Protein AF-A0A7C0YNX0-F1 (afdb_monomer_lite)

Structure (mmCIF, N/CA/C/O backbone):
data_AF-A0A7C0YNX0-F1
#
_entry.id   AF-A0A7C0YNX0-F1
#
loop_
_atom_site.group_PDB
_atom_site.id
_atom_site.type_symbol
_atom_site.label_atom_id
_atom_site.label_alt_id
_atom_site.label_comp_id
_atom_site.label_asym_id
_atom_site.label_entity_id
_atom_site.label_seq_id
_atom_site.pdbx_PDB_ins_code
_atom_site.Cartn_x
_atom_site.Cartn_y
_atom_site.Cartn_z
_atom_site.occupancy
_atom_site.B_iso_or_equiv
_atom_site.auth_seq_id
_atom_site.auth_comp_id
_atom_site.auth_asym_id
_atom_site.auth_atom_id
_atom_site.pdbx_PDB_model_num
ATOM 1 N N . ARG A 1 1 ? 10.887 -13.345 -23.754 1.00 61.03 1 ARG A N 1
ATOM 2 C CA . ARG A 1 1 ? 11.029 -11.908 -23.392 1.00 61.03 1 ARG A CA 1
ATOM 3 C C . ARG A 1 1 ? 9.642 -11.305 -23.162 1.00 61.03 1 ARG A C 1
ATOM 5 O O . ARG A 1 1 ? 8.763 -11.579 -23.974 1.00 61.03 1 ARG A O 1
ATOM 12 N N . PRO A 1 2 ? 9.409 -10.548 -22.075 1.00 70.81 2 PRO A N 1
ATOM 13 C CA . PRO A 1 2 ? 8.111 -9.921 -21.815 1.00 70.81 2 PRO A CA 1
ATOM 14 C C . PRO A 1 2 ? 7.777 -8.890 -22.906 1.00 70.81 2 PRO A C 1
ATOM 16 O O . PRO A 1 2 ? 8.510 -7.922 -23.085 1.00 70.81 2 PRO A O 1
ATOM 19 N N . LYS A 1 3 ? 6.680 -9.110 -23.645 1.00 74.81 3 LYS A N 1
ATOM 20 C CA . LYS A 1 3 ? 6.268 -8.253 -24.778 1.00 74.81 3 LYS A CA 1
ATOM 21 C C . LYS A 1 3 ? 5.467 -7.015 -24.353 1.00 74.81 3 LYS A C 1
ATOM 23 O O . LYS A 1 3 ? 5.448 -6.018 -25.064 1.00 74.81 3 LYS A O 1
ATOM 28 N N . THR A 1 4 ? 4.793 -7.070 -23.205 1.00 84.69 4 THR A N 1
ATOM 29 C CA . THR A 1 4 ? 3.895 -6.009 -22.722 1.00 84.69 4 THR A CA 1
ATOM 30 C C . THR A 1 4 ? 4.480 -5.288 -21.510 1.00 84.69 4 THR A C 1
ATOM 32 O O . THR A 1 4 ? 5.237 -5.875 -20.733 1.00 84.69 4 THR A O 1
ATOM 35 N N . MET A 1 5 ? 4.106 -4.019 -21.314 1.00 85.69 5 MET A N 1
ATOM 36 C CA . MET A 1 5 ? 4.578 -3.217 -20.178 1.00 85.69 5 MET A CA 1
ATOM 37 C C . MET A 1 5 ? 4.207 -3.847 -18.827 1.00 85.69 5 MET A C 1
ATOM 39 O O . MET A 1 5 ? 5.054 -3.931 -17.941 1.00 85.69 5 MET A O 1
ATOM 43 N N . ARG A 1 6 ? 2.998 -4.412 -18.710 1.00 88.25 6 ARG A N 1
ATOM 44 C CA . ARG A 1 6 ? 2.565 -5.215 -17.552 1.00 88.25 6 ARG A CA 1
ATOM 45 C C . ARG A 1 6 ? 3.466 -6.421 -17.269 1.00 88.25 6 ARG A C 1
ATOM 47 O O . ARG A 1 6 ? 3.831 -6.653 -16.123 1.00 88.25 6 ARG A O 1
ATOM 54 N N . ALA A 1 7 ? 3.896 -7.164 -18.290 1.00 88.88 7 ALA A N 1
ATOM 55 C CA . ALA A 1 7 ? 4.787 -8.309 -18.089 1.00 88.88 7 ALA A CA 1
ATOM 56 C C . ALA A 1 7 ? 6.192 -7.878 -17.634 1.00 88.88 7 ALA A C 1
ATOM 58 O O . ALA A 1 7 ? 6.792 -8.537 -16.785 1.00 88.88 7 ALA A O 1
ATOM 59 N N . LYS A 1 8 ? 6.702 -6.751 -18.153 1.00 89.81 8 LYS A N 1
ATOM 60 C CA . LYS A 1 8 ? 7.971 -6.161 -17.694 1.00 89.81 8 LYS A CA 1
ATOM 61 C C . LYS A 1 8 ? 7.869 -5.698 -16.240 1.00 89.81 8 LYS A C 1
ATOM 63 O O . LYS A 1 8 ? 8.731 -6.034 -15.434 1.00 89.81 8 LYS A O 1
ATOM 68 N N . ALA A 1 9 ? 6.793 -4.990 -15.896 1.00 91.00 9 ALA A N 1
ATOM 69 C CA . ALA A 1 9 ? 6.533 -4.535 -14.534 1.00 91.00 9 ALA A CA 1
ATOM 70 C C . ALA A 1 9 ? 6.425 -5.707 -13.549 1.00 91.00 9 ALA A C 1
ATOM 72 O O . ALA A 1 9 ? 7.035 -5.665 -12.483 1.00 91.00 9 ALA A O 1
ATOM 73 N N . TYR A 1 10 ? 5.726 -6.781 -13.930 1.00 91.62 10 TYR A N 1
ATOM 74 C CA . TYR A 1 10 ? 5.623 -8.000 -13.127 1.00 91.62 10 TYR A CA 1
ATOM 75 C C . TYR A 1 10 ? 7.005 -8.579 -12.806 1.00 91.62 10 TYR A C 1
ATOM 77 O O . TYR A 1 10 ? 7.314 -8.842 -11.648 1.00 91.62 10 TYR A O 1
ATOM 85 N N . LEU A 1 11 ? 7.870 -8.706 -13.815 1.00 90.06 11 LEU A N 1
ATOM 86 C CA . LEU A 1 11 ? 9.206 -9.280 -13.651 1.00 90.06 11 LEU A CA 1
ATOM 87 C C . LEU A 1 11 ? 10.110 -8.406 -12.765 1.00 90.06 11 LEU A C 1
ATOM 89 O O . LEU A 1 11 ? 10.840 -8.933 -11.927 1.00 90.06 11 LEU A O 1
ATOM 93 N N . VAL A 1 12 ? 10.016 -7.079 -12.898 1.00 91.75 12 VAL A N 1
ATOM 94 C CA . VAL A 1 12 ? 10.740 -6.119 -12.047 1.00 91.75 12 VAL A CA 1
ATOM 95 C C . VAL A 1 12 ? 10.305 -6.232 -10.586 1.00 91.75 12 VAL A C 1
ATOM 97 O O . VAL A 1 12 ? 11.155 -6.395 -9.712 1.00 91.75 12 VAL A O 1
ATOM 100 N N . ILE A 1 13 ? 8.999 -6.182 -10.307 1.00 89.94 13 ILE A N 1
ATOM 101 C CA . ILE A 1 13 ? 8.496 -6.247 -8.926 1.00 89.94 13 ILE A CA 1
ATOM 102 C C . ILE A 1 13 ? 8.796 -7.619 -8.314 1.00 89.94 13 ILE A C 1
ATOM 104 O O . ILE A 1 13 ? 9.241 -7.692 -7.169 1.00 89.94 13 ILE A O 1
ATOM 108 N N . ARG A 1 14 ? 8.636 -8.702 -9.086 1.00 88.56 14 ARG A N 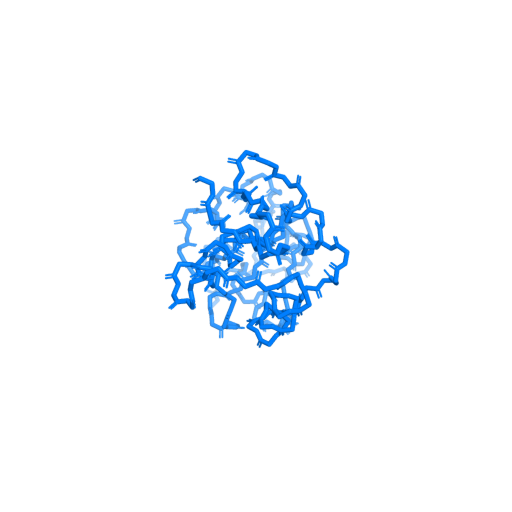1
ATOM 109 C CA . ARG A 1 14 ? 8.954 -10.066 -8.644 1.00 88.56 14 ARG A CA 1
ATOM 110 C C . ARG A 1 14 ? 10.430 -10.217 -8.281 1.00 88.56 14 ARG A C 1
ATOM 112 O O . ARG A 1 14 ? 10.735 -10.783 -7.238 1.00 88.56 14 ARG A O 1
ATOM 119 N N . LYS A 1 15 ? 11.342 -9.658 -9.086 1.00 87.81 15 LYS A N 1
ATOM 120 C CA . LYS A 1 15 ? 12.788 -9.665 -8.797 1.00 87.81 15 LYS A CA 1
ATOM 121 C C . LYS A 1 15 ? 13.129 -8.901 -7.512 1.00 87.81 15 LYS A C 1
ATOM 123 O O . LYS A 1 15 ? 14.027 -9.310 -6.789 1.00 87.81 15 LYS A O 1
ATOM 128 N N . HIS A 1 16 ? 12.413 -7.816 -7.218 1.00 85.56 16 HIS A N 1
ATOM 129 C CA . HIS A 1 16 ? 12.598 -7.045 -5.986 1.00 85.56 16 HIS A CA 1
ATOM 130 C C . HIS A 1 16 ? 11.941 -7.671 -4.745 1.00 85.56 16 HIS A C 1
ATOM 132 O O . HIS A 1 16 ? 12.278 -7.266 -3.633 1.00 85.56 16 HIS A O 1
ATOM 138 N N . GLN A 1 17 ? 11.007 -8.618 -4.917 1.00 82.31 17 GLN A N 1
ATOM 139 C CA . GLN A 1 17 ? 10.272 -9.321 -3.850 1.00 82.31 17 GLN A CA 1
ATOM 140 C C . GLN A 1 17 ? 9.544 -8.405 -2.842 1.00 82.31 17 GLN A C 1
ATOM 142 O O . GLN A 1 17 ? 9.151 -8.834 -1.759 1.00 82.31 17 GLN A O 1
ATOM 147 N N . LYS A 1 18 ? 9.374 -7.117 -3.165 1.00 83.69 18 LYS A N 1
ATOM 148 C CA . LYS A 1 18 ? 8.775 -6.100 -2.290 1.00 83.69 18 LYS A CA 1
ATOM 149 C C . LYS A 1 18 ? 7.973 -5.094 -3.118 1.00 83.69 18 LYS A C 1
ATOM 151 O O . LYS A 1 18 ? 8.297 -4.883 -4.288 1.00 83.69 18 LYS A O 1
ATOM 156 N N . PRO A 1 19 ? 6.947 -4.440 -2.541 1.00 86.81 19 PRO A N 1
ATOM 157 C CA . PRO A 1 19 ? 6.220 -3.386 -3.236 1.00 86.81 19 PRO A CA 1
ATOM 158 C C . PRO A 1 19 ? 7.110 -2.208 -3.625 1.00 86.81 19 PRO A C 1
ATOM 160 O O . PRO A 1 19 ? 7.973 -1.785 -2.854 1.00 86.81 19 PRO A O 1
ATOM 163 N N . MET A 1 20 ? 6.851 -1.626 -4.793 1.00 90.56 20 MET A N 1
ATOM 164 C CA . MET A 1 20 ? 7.628 -0.522 -5.350 1.00 90.56 20 MET A CA 1
ATOM 165 C C . MET A 1 20 ? 6.733 0.593 -5.875 1.00 90.56 20 MET A C 1
ATOM 167 O O . MET A 1 20 ? 5.610 0.367 -6.319 1.00 90.56 20 MET A O 1
ATOM 171 N N . HIS A 1 21 ? 7.255 1.817 -5.864 1.00 93.44 21 HIS A N 1
ATOM 172 C CA . HIS A 1 21 ? 6.556 2.954 -6.448 1.00 93.44 21 HIS A CA 1
ATOM 173 C C . HIS A 1 21 ? 6.538 2.839 -7.978 1.00 93.44 21 HIS A C 1
ATOM 175 O O . HIS A 1 21 ? 7.568 2.520 -8.572 1.00 93.44 21 HIS A O 1
ATOM 181 N N . PHE A 1 22 ? 5.419 3.165 -8.632 1.00 93.38 22 PHE A N 1
ATOM 182 C CA . PHE A 1 22 ? 5.278 3.044 -10.094 1.00 93.38 22 PHE A CA 1
ATOM 183 C C . PHE A 1 22 ? 6.365 3.801 -10.878 1.00 93.38 22 PHE A C 1
ATOM 185 O O . PHE A 1 22 ? 6.847 3.304 -11.894 1.00 93.38 22 PHE A O 1
ATOM 192 N N . LYS A 1 23 ? 6.821 4.962 -10.379 1.00 94.06 23 LYS A N 1
ATOM 193 C CA . LYS A 1 23 ? 7.965 5.694 -10.964 1.00 94.06 23 LYS A CA 1
ATOM 194 C C . LYS A 1 23 ? 9.253 4.864 -10.937 1.00 94.06 23 LYS A C 1
ATOM 196 O O . LYS A 1 23 ? 9.876 4.689 -11.976 1.00 94.06 23 LYS A O 1
ATOM 201 N N . LYS A 1 24 ? 9.587 4.257 -9.791 1.00 93.38 24 LYS A N 1
ATOM 202 C CA . LYS A 1 24 ? 10.757 3.372 -9.671 1.00 93.38 24 LYS A CA 1
ATOM 203 C C . LYS A 1 24 ? 10.618 2.115 -10.525 1.00 93.38 24 LYS A C 1
ATOM 205 O O . LYS A 1 24 ? 11.594 1.671 -11.109 1.00 93.38 24 LYS A O 1
ATOM 210 N N . ILE A 1 25 ? 9.410 1.557 -10.634 1.00 92.56 25 ILE A N 1
ATOM 211 C CA . ILE A 1 25 ? 9.140 0.430 -11.540 1.00 92.56 25 ILE A CA 1
ATOM 212 C C . ILE A 1 25 ? 9.438 0.844 -12.984 1.00 92.56 25 ILE A C 1
ATOM 214 O O . ILE A 1 25 ? 10.115 0.116 -13.700 1.00 92.56 25 ILE A O 1
ATOM 218 N N . THR A 1 26 ? 8.990 2.032 -13.390 1.00 93.00 26 THR A N 1
ATOM 219 C CA . THR A 1 26 ? 9.233 2.585 -14.730 1.00 93.00 26 THR A CA 1
ATOM 220 C C . THR A 1 26 ? 10.726 2.768 -15.000 1.00 93.00 26 THR A C 1
ATOM 222 O O . THR A 1 26 ? 11.225 2.305 -16.023 1.00 93.00 26 THR A O 1
ATOM 225 N N . GLU A 1 27 ? 11.459 3.371 -14.061 1.00 93.00 27 GLU A N 1
ATOM 226 C CA . GLU A 1 27 ? 12.917 3.519 -14.145 1.00 93.00 27 GLU A CA 1
ATOM 227 C C . GLU A 1 27 ? 13.620 2.163 -14.259 1.00 93.00 27 GLU A C 1
ATOM 229 O O . GLU A 1 27 ? 14.489 1.994 -15.109 1.00 93.00 27 GLU A O 1
ATOM 234 N N . SER A 1 28 ? 13.228 1.175 -13.450 1.00 91.38 28 SER A N 1
ATOM 235 C CA . SER A 1 28 ? 13.795 -0.175 -13.507 1.00 91.38 28 SER A CA 1
ATOM 236 C C . SER A 1 28 ? 13.478 -0.893 -14.823 1.00 91.38 28 SER A C 1
ATOM 238 O O . SER A 1 28 ? 14.331 -1.619 -15.328 1.00 91.38 28 SER A O 1
ATOM 240 N N . ILE A 1 29 ? 12.292 -0.686 -15.407 1.00 89.69 29 ILE A N 1
ATOM 241 C CA . ILE A 1 29 ? 11.946 -1.223 -16.734 1.00 89.69 29 ILE A CA 1
ATOM 242 C C . ILE A 1 29 ? 12.853 -0.617 -17.808 1.00 89.69 29 ILE A C 1
ATOM 244 O O . ILE A 1 29 ? 13.392 -1.363 -18.625 1.00 89.69 29 ILE A O 1
ATOM 248 N N . ASN A 1 30 ? 13.039 0.706 -17.783 1.00 89.81 30 ASN A N 1
ATOM 249 C CA . ASN A 1 30 ? 13.889 1.411 -18.743 1.00 89.81 30 ASN A CA 1
ATOM 250 C C . ASN A 1 30 ? 15.362 1.006 -18.585 1.00 89.81 30 ASN A C 1
ATOM 252 O O . ASN A 1 30 ? 16.024 0.730 -19.575 1.00 89.81 30 ASN A O 1
ATOM 256 N N . LYS A 1 31 ? 15.859 0.864 -17.349 1.00 89.12 31 LYS A N 1
ATOM 257 C CA . LYS A 1 31 ? 17.228 0.389 -17.072 1.00 89.12 31 LYS A CA 1
ATOM 258 C C . LYS A 1 31 ? 17.468 -1.055 -17.504 1.00 89.12 31 LYS A C 1
ATOM 260 O O . LYS A 1 31 ? 18.578 -1.404 -17.884 1.00 89.12 31 LYS A O 1
ATOM 265 N N . ALA A 1 32 ? 16.446 -1.904 -17.436 1.00 84.44 32 ALA A N 1
ATOM 266 C CA . ALA A 1 32 ? 16.561 -3.304 -17.824 1.00 84.44 32 ALA A CA 1
ATOM 267 C C . ALA A 1 32 ? 16.642 -3.517 -19.349 1.00 84.44 32 ALA A C 1
ATOM 269 O O . ALA A 1 32 ? 16.884 -4.647 -19.765 1.00 84.44 32 ALA A O 1
ATOM 270 N N . ASN A 1 33 ? 16.437 -2.470 -20.168 1.00 79.44 33 ASN A N 1
ATOM 271 C CA . ASN A 1 33 ? 16.586 -2.495 -21.631 1.00 79.44 33 ASN A CA 1
ATOM 272 C C . ASN A 1 33 ? 15.939 -3.724 -22.298 1.00 79.44 33 ASN A C 1
ATOM 274 O O . ASN A 1 33 ? 16.516 -4.375 -23.168 1.00 79.44 33 ASN A O 1
ATOM 278 N N . PHE A 1 34 ? 14.714 -4.062 -21.879 1.00 77.62 34 PHE A N 1
ATOM 279 C CA . PHE A 1 34 ? 13.984 -5.217 -22.416 1.00 77.62 34 PHE A CA 1
ATOM 280 C C . PHE A 1 34 ? 13.720 -5.110 -23.928 1.00 77.62 34 PHE A C 1
ATOM 282 O O . PHE A 1 34 ? 13.634 -6.132 -24.611 1.00 77.62 34 PHE A O 1
ATOM 289 N N . ASP A 1 35 ? 13.539 -3.885 -24.426 1.00 77.12 35 ASP A N 1
ATOM 290 C CA . ASP A 1 35 ? 13.379 -3.518 -25.833 1.00 77.12 35 ASP A CA 1
ATOM 291 C C . ASP A 1 35 ? 13.689 -2.017 -26.025 1.00 77.12 35 ASP A C 1
ATOM 293 O O . ASP A 1 35 ? 14.073 -1.328 -25.083 1.00 77.12 35 ASP A O 1
ATOM 297 N N . LYS A 1 36 ? 13.497 -1.502 -27.248 1.00 79.06 36 LYS A N 1
ATOM 298 C CA . LYS A 1 36 ? 13.675 -0.079 -27.589 1.00 79.06 36 LYS A CA 1
ATOM 299 C C . LYS A 1 36 ? 12.536 0.832 -27.087 1.00 79.06 36 LYS A C 1
ATOM 301 O O . LYS A 1 36 ? 12.558 2.027 -27.365 1.00 79.06 36 LYS A O 1
ATOM 306 N N . ARG A 1 37 ? 11.496 0.298 -26.426 1.00 79.81 37 ARG A N 1
ATOM 307 C CA . ARG A 1 37 ? 10.317 1.085 -26.028 1.00 79.81 37 ARG A CA 1
ATOM 308 C C . ARG A 1 37 ? 10.535 1.703 -24.654 1.00 79.81 37 ARG A C 1
ATOM 310 O O . ARG A 1 37 ? 10.633 0.990 -23.657 1.00 79.81 37 ARG A O 1
ATOM 317 N N . VAL A 1 38 ? 10.499 3.030 -24.602 1.00 84.81 38 VAL A N 1
ATOM 318 C CA . VAL A 1 38 ? 10.568 3.787 -23.350 1.00 84.81 38 VAL A CA 1
ATOM 319 C C . VAL A 1 38 ? 9.254 3.638 -22.585 1.00 84.81 38 VAL A C 1
ATOM 321 O O . VAL A 1 38 ? 8.171 3.918 -23.100 1.00 84.81 38 VAL A O 1
ATOM 324 N N . ALA A 1 39 ? 9.339 3.177 -21.342 1.00 87.75 39 ALA A N 1
ATOM 325 C CA . ALA A 1 39 ? 8.218 3.151 -20.421 1.00 87.75 39 ALA A CA 1
ATOM 326 C C . ALA A 1 39 ? 7.990 4.549 -19.831 1.00 87.75 39 ALA A C 1
ATOM 328 O O . ALA A 1 39 ? 8.922 5.183 -19.330 1.00 87.75 39 ALA A O 1
ATOM 329 N N . LEU A 1 40 ? 6.733 5.001 -19.856 1.00 90.94 40 LEU A N 1
ATOM 330 C CA . LEU A 1 40 ? 6.296 6.254 -19.244 1.00 90.94 40 LEU A CA 1
ATOM 331 C C . LEU A 1 40 ? 5.608 5.983 -17.898 1.00 90.94 40 LEU A C 1
ATOM 333 O O . LEU A 1 40 ? 4.794 5.057 -17.817 1.00 90.94 40 LEU A O 1
ATOM 337 N N . PRO A 1 41 ? 5.847 6.800 -16.851 1.00 91.69 41 PRO A N 1
ATOM 338 C CA . PRO A 1 41 ? 5.292 6.544 -15.523 1.00 91.69 41 PRO A CA 1
ATOM 339 C C . PRO A 1 41 ? 3.764 6.471 -15.489 1.00 91.69 41 PRO A C 1
ATOM 341 O O . PRO A 1 41 ? 3.209 5.601 -14.823 1.00 91.69 41 PRO A O 1
ATOM 344 N N . GLN A 1 42 ? 3.079 7.352 -16.222 1.00 92.06 42 GLN A N 1
ATOM 345 C CA . GLN A 1 42 ? 1.614 7.366 -16.292 1.00 92.06 42 GLN A CA 1
ATOM 346 C C . GLN A 1 42 ? 1.065 6.117 -16.992 1.00 92.06 42 GLN A C 1
ATOM 348 O O . GLN A 1 42 ? 0.124 5.497 -16.501 1.00 92.06 42 GLN A O 1
ATOM 353 N N . THR A 1 43 ? 1.688 5.694 -18.096 1.00 91.06 43 THR A N 1
ATOM 354 C CA . THR A 1 43 ? 1.310 4.462 -18.800 1.00 91.06 43 THR A CA 1
ATOM 355 C C . THR A 1 43 ? 1.484 3.248 -17.898 1.00 91.06 43 THR A C 1
ATOM 357 O O . THR A 1 43 ? 0.567 2.444 -17.783 1.00 91.06 43 THR A O 1
ATOM 360 N N . ILE A 1 44 ? 2.621 3.140 -17.202 1.00 92.12 44 ILE A N 1
ATOM 361 C CA . ILE A 1 44 ? 2.853 2.057 -16.241 1.00 92.12 44 ILE A CA 1
ATOM 362 C C . ILE A 1 44 ? 1.814 2.096 -15.120 1.00 92.12 44 ILE A C 1
ATOM 364 O O . ILE A 1 44 ? 1.252 1.059 -14.799 1.00 92.12 44 ILE A O 1
ATOM 368 N N . HIS A 1 45 ? 1.503 3.266 -14.562 1.00 90.00 45 HIS A N 1
ATOM 369 C CA . HIS A 1 45 ? 0.474 3.393 -13.530 1.00 90.00 45 HIS A CA 1
ATOM 370 C C . HIS A 1 45 ? -0.883 2.841 -13.993 1.00 90.00 45 HIS A C 1
ATOM 372 O O . HIS A 1 45 ? -1.466 2.000 -13.311 1.00 90.00 45 HIS A O 1
ATOM 378 N N . ASN A 1 46 ? -1.337 3.235 -15.185 1.00 92.06 46 ASN A N 1
ATOM 379 C CA . ASN A 1 46 ? -2.605 2.770 -15.749 1.00 92.06 46 ASN A CA 1
ATOM 380 C C . ASN A 1 46 ? -2.592 1.264 -16.046 1.00 92.06 46 ASN A C 1
ATOM 382 O O . ASN A 1 46 ? -3.566 0.571 -15.762 1.00 92.06 46 ASN A O 1
ATOM 386 N N . GLU A 1 47 ? -1.487 0.741 -16.579 1.00 92.06 47 GLU A N 1
ATOM 387 C CA . GLU A 1 47 ? -1.325 -0.694 -16.841 1.00 92.06 47 GLU A CA 1
ATOM 388 C C . GLU A 1 47 ? -1.322 -1.522 -15.5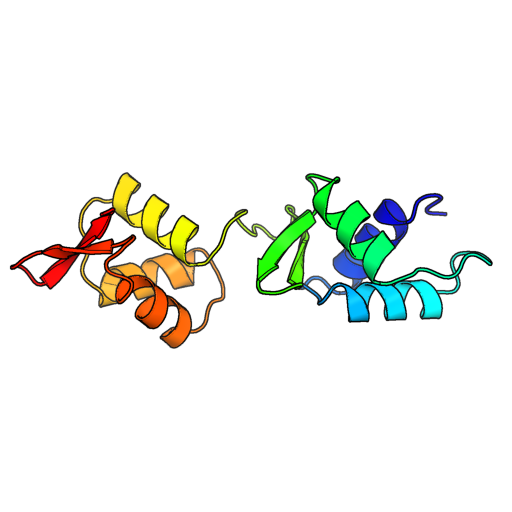47 1.00 92.06 47 GLU A C 1
ATOM 390 O O . GLU A 1 47 ? -1.891 -2.611 -15.518 1.00 92.06 47 GLU A O 1
ATOM 395 N N . LEU A 1 48 ? -0.728 -1.003 -14.467 1.00 91.06 48 LEU A N 1
ATOM 396 C CA . LEU A 1 48 ? -0.735 -1.650 -13.154 1.00 91.06 48 LEU A CA 1
ATOM 397 C C . LEU A 1 48 ? -2.136 -1.666 -12.527 1.00 91.06 48 LEU A C 1
ATOM 399 O O . LEU A 1 48 ? -2.479 -2.631 -11.858 1.00 91.06 48 LEU A O 1
ATOM 403 N N . ILE A 1 49 ? -2.948 -0.623 -12.738 1.00 88.12 49 ILE A N 1
ATOM 404 C CA . ILE A 1 49 ? -4.341 -0.577 -12.251 1.00 88.12 49 ILE A CA 1
ATOM 405 C C . ILE A 1 49 ? -5.219 -1.589 -12.992 1.00 88.12 49 ILE A C 1
ATOM 407 O O . ILE A 1 49 ? -6.077 -2.222 -12.382 1.00 88.12 49 ILE A O 1
ATOM 411 N N . LYS A 1 50 ? -5.014 -1.743 -14.304 1.00 88.62 50 LYS A N 1
ATOM 412 C CA . LYS A 1 50 ? -5.826 -2.625 -15.158 1.00 88.62 50 LYS A CA 1
ATOM 413 C C . LYS A 1 50 ? -5.567 -4.115 -14.936 1.00 88.62 50 LYS A C 1
ATOM 415 O O . LYS A 1 50 ? -6.367 -4.935 -15.377 1.00 88.62 50 LYS A O 1
ATOM 420 N N . ASP A 1 51 ? -4.449 -4.484 -14.317 1.00 89.25 51 ASP A N 1
ATOM 421 C CA . ASP A 1 51 ? -4.033 -5.877 -14.185 1.00 89.25 51 ASP A CA 1
ATOM 422 C C . ASP A 1 51 ? -4.195 -6.373 -12.732 1.00 89.25 51 ASP A C 1
ATOM 424 O O . ASP A 1 51 ? -3.505 -5.892 -11.830 1.00 89.25 51 ASP A O 1
ATOM 428 N N . PRO A 1 52 ? -5.069 -7.371 -12.484 1.00 85.62 52 PRO A N 1
ATOM 429 C CA . PRO A 1 52 ? -5.440 -7.812 -11.137 1.00 85.62 52 PRO A CA 1
ATOM 430 C C . PRO A 1 52 ? -4.313 -8.531 -10.382 1.00 85.62 52 PRO A C 1
ATOM 432 O O . PRO A 1 52 ? -4.469 -8.875 -9.207 1.00 85.62 52 PRO A O 1
ATOM 435 N N . ARG A 1 53 ? -3.181 -8.807 -11.040 1.00 87.56 53 ARG A N 1
ATOM 436 C CA . ARG A 1 53 ? -1.991 -9.371 -10.390 1.00 87.56 53 ARG A CA 1
ATOM 437 C C . ARG A 1 53 ? -1.254 -8.334 -9.552 1.00 87.56 53 ARG A C 1
ATOM 439 O O . ARG A 1 53 ? -0.515 -8.720 -8.644 1.00 87.56 53 ARG A O 1
ATOM 446 N N . PHE A 1 54 ? -1.440 -7.049 -9.847 1.00 89.31 54 PHE A N 1
ATOM 447 C CA . PHE A 1 54 ? -0.857 -5.964 -9.076 1.00 89.31 54 PHE A CA 1
ATOM 448 C C . PHE A 1 54 ? -1.842 -5.456 -8.036 1.00 89.31 54 PHE A C 1
ATOM 450 O O . PHE A 1 54 ? -3.048 -5.377 -8.250 1.00 89.31 54 PHE A O 1
ATOM 457 N N . VAL A 1 55 ? -1.295 -5.088 -6.889 1.00 84.88 55 VAL A N 1
ATOM 458 C CA . VAL A 1 55 ? -2.051 -4.597 -5.749 1.00 84.88 55 VAL A CA 1
ATOM 459 C C . VAL A 1 55 ? -1.503 -3.234 -5.357 1.00 84.88 55 VAL A C 1
ATOM 461 O O . VAL A 1 55 ? -0.320 -3.109 -5.033 1.00 84.88 55 VAL A O 1
ATOM 464 N N . LEU A 1 56 ? -2.363 -2.212 -5.363 1.00 85.06 56 LEU A N 1
ATOM 465 C CA . LEU A 1 56 ? -2.027 -0.891 -4.840 1.00 85.06 56 LEU A CA 1
ATOM 466 C C . LEU A 1 56 ? -1.964 -0.964 -3.310 1.00 85.06 56 LEU A C 1
ATOM 468 O O . LEU A 1 56 ? -2.976 -1.117 -2.630 1.00 85.06 56 LEU A O 1
ATOM 472 N N . VAL A 1 57 ? -0.760 -0.848 -2.759 1.00 77.94 57 VAL A N 1
ATOM 473 C CA . VAL A 1 57 ? -0.511 -0.942 -1.314 1.00 77.94 57 VAL A CA 1
ATOM 474 C C . VAL A 1 57 ? -0.419 0.419 -0.620 1.00 77.94 57 VAL A C 1
ATOM 476 O O . VAL A 1 57 ? -0.399 0.473 0.608 1.00 77.94 57 VAL A O 1
ATOM 479 N N . GLY A 1 58 ? -0.363 1.514 -1.376 1.00 74.94 58 GLY A N 1
ATOM 480 C CA . GLY A 1 58 ? -0.265 2.888 -0.875 1.00 74.94 58 GLY A CA 1
ATOM 481 C C . GLY A 1 58 ? -0.150 3.890 -2.024 1.00 74.94 58 GLY A C 1
ATOM 482 O O . GLY A 1 58 ? -0.216 3.486 -3.178 1.00 74.94 58 GLY A O 1
ATOM 483 N N . ARG A 1 59 ? 0.049 5.186 -1.730 1.00 82.50 59 ARG A N 1
ATOM 484 C CA . ARG A 1 59 ? 0.160 6.280 -2.725 1.00 82.50 59 ARG A CA 1
ATOM 485 C C . ARG A 1 59 ? 1.183 5.950 -3.829 1.00 82.50 59 ARG A C 1
ATOM 487 O O . ARG A 1 59 ? 2.377 6.142 -3.634 1.00 82.50 59 ARG A O 1
ATOM 494 N N . GLY A 1 60 ? 0.714 5.404 -4.952 1.00 84.06 60 GLY A N 1
ATOM 495 C CA . GLY A 1 60 ? 1.548 4.976 -6.081 1.00 84.06 60 GLY A CA 1
ATOM 496 C C . GLY A 1 60 ? 2.423 3.734 -5.843 1.00 84.06 60 GLY A C 1
ATOM 497 O O . GLY A 1 60 ? 3.270 3.427 -6.681 1.00 84.06 60 GLY A O 1
ATOM 498 N N . MET A 1 61 ? 2.254 3.022 -4.728 1.00 87.81 61 MET A N 1
ATOM 499 C CA . MET A 1 61 ? 3.033 1.826 -4.397 1.00 87.81 61 MET A CA 1
ATOM 500 C C . MET A 1 61 ? 2.296 0.570 -4.850 1.00 87.81 61 MET A C 1
ATOM 502 O O . MET A 1 61 ? 1.177 0.330 -4.404 1.00 87.81 61 MET A O 1
ATOM 506 N N . TYR A 1 62 ? 2.943 -0.251 -5.670 1.00 89.62 62 TYR A N 1
ATOM 507 C CA . TYR A 1 62 ? 2.387 -1.490 -6.205 1.00 89.62 62 TYR A CA 1
ATOM 508 C C . TYR A 1 62 ? 3.193 -2.696 -5.741 1.00 89.62 62 TYR A C 1
ATOM 510 O O . TYR A 1 62 ? 4.421 -2.695 -5.807 1.00 89.62 62 TYR A O 1
ATOM 518 N N . GLY A 1 63 ? 2.495 -3.725 -5.275 1.00 88.56 63 GLY A N 1
ATOM 519 C CA . GLY A 1 63 ? 3.043 -5.052 -5.006 1.00 88.56 63 GLY A CA 1
ATOM 520 C C . GLY A 1 63 ? 2.367 -6.110 -5.870 1.00 88.56 63 GLY A C 1
ATOM 521 O O . GLY A 1 63 ? 1.409 -5.815 -6.582 1.00 88.56 63 GLY A O 1
ATOM 522 N N . LEU A 1 64 ? 2.860 -7.342 -5.803 1.00 86.19 64 LEU A N 1
ATOM 523 C CA . LEU A 1 64 ? 2.208 -8.482 -6.440 1.00 86.19 64 LEU A CA 1
ATOM 524 C C . LEU A 1 64 ? 1.238 -9.148 -5.468 1.00 86.19 64 LEU A C 1
ATOM 526 O O . LEU A 1 64 ? 1.516 -9.245 -4.272 1.00 86.19 64 LEU A O 1
ATOM 530 N N . LYS A 1 65 ? 0.125 -9.658 -5.997 1.00 79.81 65 LYS A N 1
ATOM 531 C CA . LYS A 1 65 ? -0.857 -10.436 -5.231 1.00 79.81 65 LYS A CA 1
ATOM 532 C C . LYS A 1 65 ? -0.232 -11.675 -4.573 1.00 79.81 65 LYS A C 1
ATOM 534 O O . LYS A 1 65 ? -0.629 -12.052 -3.477 1.00 79.81 65 LYS A O 1
ATOM 539 N N . GLU A 1 66 ? 0.783 -12.264 -5.210 1.00 76.88 66 GLU A N 1
ATOM 540 C CA . GLU A 1 66 ? 1.516 -13.439 -4.712 1.00 76.88 66 GLU A CA 1
ATOM 541 C C . GLU A 1 66 ? 2.323 -13.176 -3.430 1.00 76.88 66 GLU A C 1
ATOM 543 O O . GLU A 1 66 ? 2.634 -14.114 -2.710 1.00 76.88 66 GLU A O 1
ATOM 548 N N . PHE A 1 67 ? 2.605 -11.915 -3.080 1.00 72.75 67 PHE A N 1
ATOM 549 C CA . PHE A 1 67 ? 3.310 -11.573 -1.835 1.00 72.75 67 PHE A CA 1
ATOM 550 C C . PHE A 1 67 ? 2.421 -11.699 -0.584 1.00 72.75 67 PHE A C 1
ATOM 552 O O . PHE A 1 67 ? 2.770 -11.180 0.473 1.00 72.75 67 PHE A O 1
ATOM 559 N N . GLY A 1 68 ? 1.229 -12.296 -0.703 1.00 60.25 68 GLY A N 1
ATOM 560 C CA . GLY A 1 68 ? 0.230 -12.326 0.369 1.00 60.25 68 GLY A CA 1
ATOM 561 C C . GLY A 1 68 ? -0.328 -10.940 0.707 1.00 60.25 68 GLY A C 1
ATOM 562 O O . GLY A 1 68 ? -0.989 -10.756 1.726 1.00 60.25 68 GLY A O 1
ATOM 563 N N . LEU A 1 69 ? -0.065 -9.940 -0.141 1.00 58.84 69 LEU A N 1
ATOM 564 C CA . LEU A 1 69 ? -0.544 -8.580 0.053 1.00 58.84 69 LEU A CA 1
ATOM 565 C C . LEU A 1 69 ? -2.035 -8.552 -0.249 1.00 58.84 69 LEU A C 1
ATOM 567 O O . LEU A 1 69 ? -2.449 -8.606 -1.409 1.00 58.84 69 LEU A O 1
ATOM 571 N N . MET A 1 70 ? -2.846 -8.458 0.804 1.00 56.75 70 MET A N 1
ATOM 572 C CA . MET A 1 70 ? -4.274 -8.254 0.623 1.00 56.75 70 MET A CA 1
ATOM 573 C C . MET A 1 70 ? -4.510 -6.934 -0.122 1.00 56.75 70 MET A C 1
ATOM 575 O O . MET A 1 70 ? -3.945 -5.904 0.275 1.00 56.75 70 MET A O 1
ATOM 579 N N . PRO A 1 71 ? -5.329 -6.946 -1.191 1.00 54.31 71 PRO A N 1
ATOM 580 C CA . PRO A 1 71 ? -5.757 -5.720 -1.829 1.00 54.31 71 PRO A CA 1
ATOM 581 C C . PRO A 1 71 ? -6.503 -4.867 -0.821 1.00 54.31 71 PRO A C 1
ATOM 583 O O . PRO A 1 71 ? -7.349 -5.366 -0.077 1.00 54.31 71 PRO A O 1
ATOM 586 N N . GLY A 1 72 ? -6.115 -3.598 -0.781 1.00 60.38 72 GLY A N 1
ATOM 587 C CA . GLY A 1 72 ? -6.758 -2.614 0.057 1.00 60.38 72 GLY A CA 1
ATOM 588 C C . GLY A 1 72 ? -5.815 -1.764 0.882 1.00 60.38 72 GLY A C 1
ATOM 589 O O . GLY A 1 72 ? -4.652 -2.085 1.158 1.00 60.38 72 GLY A O 1
ATOM 590 N N . THR A 1 73 ? -6.346 -0.623 1.278 1.00 69.56 73 THR A N 1
ATOM 591 C CA . THR A 1 73 ? -5.704 0.298 2.211 1.00 69.56 73 THR A CA 1
ATOM 592 C C . THR A 1 73 ? -5.608 -0.313 3.614 1.00 69.56 73 THR A C 1
ATOM 594 O O . THR A 1 73 ? -6.289 -1.286 3.934 1.00 69.56 73 THR A O 1
ATOM 597 N N . ALA A 1 74 ? -4.774 0.260 4.491 1.00 73.44 74 ALA A N 1
ATOM 598 C CA . ALA A 1 74 ? -4.736 -0.140 5.904 1.00 73.44 74 ALA A CA 1
ATOM 599 C C . ALA A 1 74 ? -6.148 -0.150 6.527 1.00 73.44 74 ALA A C 1
ATOM 601 O O . ALA A 1 74 ? -6.484 -1.055 7.285 1.00 73.44 74 ALA A O 1
ATOM 602 N N . ARG A 1 75 ? -7.001 0.795 6.114 1.00 78.50 75 ARG A N 1
ATOM 603 C CA . ARG A 1 75 ? -8.427 0.846 6.446 1.00 78.50 75 ARG A CA 1
ATOM 604 C C . ARG A 1 75 ? -9.174 -0.440 6.092 1.00 78.50 75 ARG A C 1
ATOM 606 O O . ARG A 1 75 ? -9.928 -0.927 6.920 1.00 78.50 75 ARG A O 1
ATOM 613 N N . GLU A 1 76 ? -9.026 -0.974 4.885 1.00 79.56 76 GLU A N 1
ATOM 614 C CA . GLU A 1 76 ? -9.783 -2.159 4.454 1.00 79.56 76 GLU A CA 1
ATOM 615 C C . GLU A 1 76 ? -9.388 -3.409 5.238 1.00 79.56 76 GLU A C 1
ATOM 617 O O . GLU A 1 76 ? -10.256 -4.204 5.596 1.00 79.56 76 GLU A O 1
ATOM 622 N N . VAL A 1 77 ? -8.099 -3.543 5.566 1.00 80.44 77 VAL A N 1
ATOM 623 C CA . VAL A 1 77 ? -7.602 -4.621 6.431 1.00 80.44 77 VAL A CA 1
ATOM 624 C C . VAL A 1 77 ? -8.212 -4.496 7.826 1.00 80.44 77 VAL A C 1
ATOM 626 O O . VAL A 1 77 ? -8.815 -5.449 8.310 1.00 80.44 77 VAL A O 1
ATOM 629 N N . ILE A 1 78 ? -8.143 -3.306 8.434 1.00 85.25 78 ILE A N 1
ATOM 630 C CA . ILE A 1 78 ? -8.724 -3.046 9.761 1.00 85.25 78 ILE A CA 1
ATOM 631 C C . ILE A 1 78 ? -10.241 -3.288 9.749 1.00 85.25 78 ILE A C 1
ATOM 633 O O . ILE A 1 78 ? -10.772 -3.941 10.641 1.00 85.25 78 ILE A O 1
ATOM 637 N N . ALA A 1 79 ? -10.948 -2.813 8.721 1.00 87.31 79 ALA A N 1
ATOM 638 C CA . ALA A 1 79 ? -12.393 -2.981 8.603 1.00 87.31 79 ALA A CA 1
ATOM 639 C C . ALA A 1 79 ? -12.792 -4.450 8.453 1.00 87.31 79 ALA A C 1
ATOM 641 O O . ALA A 1 79 ? -13.759 -4.888 9.069 1.00 87.31 79 ALA A O 1
ATOM 642 N N . ARG A 1 80 ? -12.045 -5.232 7.666 1.00 85.00 80 ARG A N 1
ATOM 643 C CA . ARG A 1 80 ? -12.271 -6.676 7.555 1.00 85.00 80 ARG A CA 1
ATOM 644 C C . ARG A 1 80 ? -12.029 -7.366 8.890 1.00 85.00 80 ARG A C 1
ATOM 646 O O . ARG A 1 80 ? -12.856 -8.167 9.303 1.00 85.00 80 ARG A O 1
ATOM 653 N N . LEU A 1 81 ? -10.948 -7.009 9.577 1.00 87.56 81 LEU A N 1
ATOM 654 C CA . LEU A 1 81 ? -10.594 -7.576 10.871 1.00 87.56 81 LEU A CA 1
ATOM 655 C C . LEU A 1 81 ? -11.705 -7.363 11.907 1.00 87.56 81 LEU A C 1
ATOM 657 O O . LEU A 1 81 ? -12.146 -8.320 12.538 1.00 87.56 81 LEU A O 1
ATOM 661 N N . LEU A 1 82 ? -12.213 -6.132 12.002 1.00 88.62 82 LEU A N 1
ATOM 662 C CA . LEU A 1 82 ? -13.330 -5.770 12.877 1.00 88.62 82 LEU A CA 1
ATOM 663 C C . LEU A 1 82 ? -14.662 -6.410 12.451 1.00 88.62 82 LEU A C 1
ATOM 665 O O . LEU A 1 82 ? -15.495 -6.705 13.301 1.00 88.62 82 LEU A O 1
ATOM 669 N N . LYS A 1 83 ? -14.878 -6.667 11.153 1.00 87.81 83 LYS A N 1
ATOM 670 C CA . LYS A 1 83 ? -16.053 -7.421 10.677 1.00 87.81 83 LYS A CA 1
ATOM 671 C C . LYS A 1 83 ? -15.978 -8.907 11.027 1.00 87.81 83 LYS A C 1
ATOM 673 O O . LYS A 1 83 ? -16.996 -9.487 11.371 1.00 87.81 83 LYS A O 1
ATOM 678 N N . THR A 1 84 ? -14.800 -9.527 10.933 1.00 86.75 84 THR A N 1
ATOM 679 C CA . THR A 1 84 ? -14.631 -10.965 11.200 1.00 86.75 84 THR A CA 1
ATOM 680 C C . THR A 1 84 ? -14.562 -11.279 12.694 1.00 86.75 84 THR A C 1
ATOM 682 O O . THR A 1 84 ? -15.087 -12.298 13.125 1.00 86.75 84 THR A O 1
ATOM 685 N N . LYS A 1 85 ? -13.885 -10.438 13.485 1.00 86.62 85 LYS A N 1
ATOM 686 C CA . LYS A 1 85 ? -13.658 -10.663 14.924 1.00 86.62 85 LYS A CA 1
ATOM 687 C C . LYS A 1 85 ? -14.634 -9.904 15.826 1.00 86.62 85 LYS A C 1
ATOM 689 O O . LYS A 1 85 ? -14.673 -10.178 17.019 1.00 86.62 85 LYS A O 1
ATOM 694 N N . GLY A 1 86 ? -15.405 -8.969 15.275 1.00 86.56 86 GLY A N 1
ATOM 695 C CA . GLY A 1 86 ? -16.234 -8.052 16.051 1.00 86.56 86 GLY A CA 1
ATOM 696 C C . GLY A 1 86 ? -15.445 -6.848 16.587 1.00 86.56 86 GLY A C 1
ATOM 697 O O . GLY A 1 86 ? -14.314 -6.596 16.159 1.00 86.56 86 GLY A O 1
ATOM 698 N N . PRO A 1 87 ? -16.046 -6.058 17.494 1.00 90.31 87 PRO A N 1
ATOM 699 C CA . PRO A 1 87 ? -15.392 -4.896 18.081 1.00 90.31 87 PRO A CA 1
ATOM 700 C C . PRO A 1 87 ? -14.160 -5.296 18.901 1.00 90.31 87 PRO A 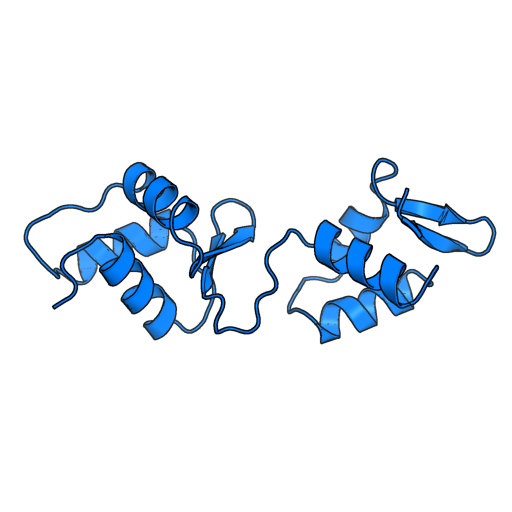C 1
ATOM 702 O O . PRO A 1 87 ? -14.259 -6.152 19.778 1.00 90.31 87 PRO A O 1
ATOM 705 N N . LEU A 1 88 ? -13.019 -4.653 18.648 1.00 90.88 88 LEU A N 1
ATOM 706 C CA . LEU A 1 88 ? -11.733 -4.970 19.289 1.00 90.88 88 LEU A CA 1
ATOM 707 C C . LEU A 1 88 ? -11.066 -3.726 19.874 1.00 90.88 88 LEU A C 1
ATOM 709 O O . LEU A 1 88 ? -11.283 -2.612 19.392 1.00 90.88 88 LEU A O 1
ATOM 713 N N . LEU A 1 89 ? -10.207 -3.903 20.878 1.00 91.19 89 LEU A N 1
ATOM 714 C CA . LEU A 1 89 ? -9.402 -2.810 21.427 1.00 91.19 89 LEU A CA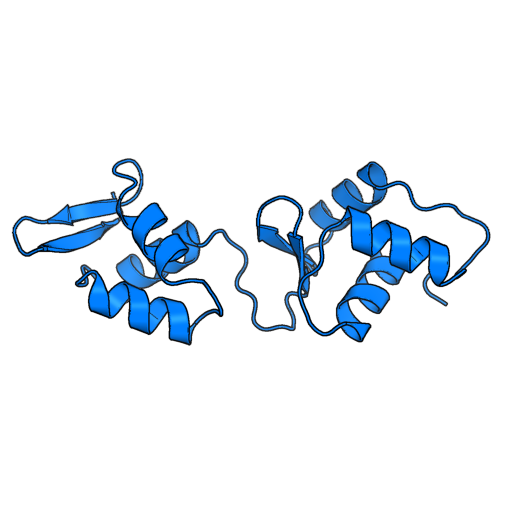 1
ATOM 715 C C . LEU A 1 89 ? -8.357 -2.322 20.413 1.00 91.19 89 LEU A C 1
ATOM 717 O O . LEU A 1 89 ? -7.917 -3.056 19.527 1.00 91.19 89 LEU A O 1
ATOM 721 N N . SER A 1 90 ? -7.904 -1.073 20.557 1.00 87.00 90 SER A N 1
ATOM 722 C CA . SER A 1 90 ? -6.879 -0.497 19.669 1.00 87.00 90 SER A CA 1
ATOM 723 C C . SER A 1 90 ? -5.598 -1.336 19.622 1.00 87.00 90 SER A C 1
ATOM 725 O O . SER A 1 90 ? -5.040 -1.543 18.546 1.00 87.00 90 SER A O 1
ATOM 727 N N . SER A 1 91 ? -5.149 -1.845 20.771 1.00 87.88 91 SER A N 1
ATOM 728 C CA . SER A 1 91 ? -3.978 -2.717 20.901 1.00 87.88 91 SER A CA 1
ATOM 729 C C . SER A 1 91 ? -4.144 -4.027 20.130 1.00 87.88 91 SER A C 1
ATOM 731 O O . SER A 1 91 ? -3.239 -4.433 19.400 1.00 87.88 91 SER A O 1
ATOM 733 N N . GLU A 1 92 ? -5.315 -4.654 20.233 1.00 89.25 92 GLU A N 1
ATOM 734 C CA . GLU A 1 92 ? -5.644 -5.898 19.536 1.00 89.25 92 GLU A CA 1
ATOM 735 C C . GLU A 1 92 ? -5.696 -5.691 18.025 1.00 89.25 92 GLU A C 1
ATOM 737 O O . GLU A 1 92 ? -5.080 -6.448 17.275 1.00 89.25 92 GLU A O 1
ATOM 742 N N . VAL A 1 93 ? -6.352 -4.618 17.568 1.00 88.44 93 VAL A N 1
ATOM 743 C CA . VAL A 1 93 ? -6.390 -4.267 16.144 1.00 88.44 93 VAL A CA 1
ATOM 744 C C . VAL A 1 93 ? -4.981 -4.053 15.603 1.00 88.44 93 VAL A C 1
ATOM 746 O O . VAL A 1 93 ? -4.674 -4.532 14.512 1.00 88.44 93 VAL A O 1
ATOM 749 N N . ILE A 1 94 ? -4.109 -3.365 16.347 1.00 87.56 94 ILE A N 1
ATOM 750 C CA . ILE A 1 94 ? -2.715 -3.155 15.943 1.00 87.56 94 ILE A CA 1
ATOM 751 C C . ILE A 1 94 ? -1.996 -4.494 15.802 1.00 87.56 94 ILE A C 1
ATOM 753 O O . ILE A 1 94 ? -1.432 -4.755 14.742 1.00 87.56 94 ILE A O 1
ATOM 757 N N . ASN A 1 95 ? -2.038 -5.345 16.826 1.00 87.88 95 ASN A N 1
ATOM 758 C CA . ASN A 1 95 ? -1.329 -6.623 16.814 1.00 87.88 95 ASN A CA 1
ATOM 759 C C . ASN A 1 95 ? -1.812 -7.530 15.678 1.00 87.88 95 ASN A C 1
ATOM 761 O O . ASN A 1 95 ? -1.000 -8.034 14.905 1.00 87.88 95 ASN A O 1
ATOM 765 N N . LEU A 1 96 ? -3.127 -7.664 15.511 1.00 86.44 96 LEU A N 1
ATOM 766 C CA . LEU A 1 96 ? -3.712 -8.509 14.474 1.00 86.44 96 LEU A CA 1
ATOM 767 C C . LEU A 1 96 ? -3.468 -7.949 13.063 1.00 86.44 96 LEU A C 1
ATOM 769 O O . LEU A 1 96 ? -3.190 -8.699 12.129 1.00 86.44 96 LEU A O 1
ATOM 773 N N . THR A 1 97 ? -3.502 -6.624 12.892 1.00 83.88 97 THR A N 1
ATOM 774 C CA . THR A 1 97 ? -3.194 -5.994 11.598 1.00 83.88 97 THR A CA 1
ATOM 775 C C . THR A 1 97 ? -1.715 -6.155 11.239 1.00 83.88 97 THR A C 1
ATOM 777 O O . THR A 1 97 ? -1.399 -6.395 10.075 1.00 83.88 97 THR A O 1
ATOM 780 N N . LEU A 1 98 ? -0.810 -6.064 12.221 1.00 82.94 98 LEU A N 1
ATOM 781 C CA . LEU A 1 98 ? 0.625 -6.299 12.026 1.00 82.94 98 LEU A CA 1
ATOM 782 C C . LEU A 1 98 ? 0.938 -7.760 11.679 1.00 82.94 98 LEU A C 1
ATOM 784 O O . LEU A 1 98 ? 1.839 -8.004 10.880 1.00 82.94 98 LEU A O 1
ATOM 788 N N . GLN A 1 99 ? 0.183 -8.716 12.233 1.00 80.38 99 GLN A N 1
ATOM 789 C CA . GLN A 1 99 ? 0.285 -10.134 11.867 1.00 80.38 99 GLN A CA 1
ATOM 790 C C . GLN A 1 99 ? -0.143 -10.388 10.418 1.00 80.38 99 GLN A C 1
ATOM 792 O O . GLN A 1 99 ? 0.463 -11.204 9.732 1.00 80.38 99 GLN A O 1
ATOM 797 N N . GLN A 1 100 ? -1.169 -9.682 9.933 1.00 71.94 100 GLN A N 1
ATOM 798 C CA . GLN A 1 100 ? -1.648 -9.840 8.557 1.00 71.94 100 GLN A CA 1
ATOM 799 C C . GLN A 1 100 ? -0.828 -9.045 7.534 1.00 71.94 100 GLN A C 1
ATOM 801 O O . GLN A 1 100 ? -0.839 -9.378 6.348 1.00 71.94 100 GLN A O 1
ATOM 806 N N . ARG A 1 101 ? -0.146 -7.967 7.948 1.00 70.38 101 ARG A N 1
ATOM 807 C CA . ARG A 1 101 ? 0.600 -7.099 7.032 1.00 70.38 101 ARG A CA 1
ATOM 808 C C . ARG A 1 101 ? 1.679 -6.285 7.734 1.00 70.38 101 ARG A C 1
ATOM 810 O O . ARG A 1 101 ? 1.443 -5.652 8.759 1.00 70.38 101 ARG A O 1
ATOM 817 N N . VAL A 1 102 ? 2.827 -6.149 7.071 1.00 67.38 102 VAL A N 1
ATOM 818 C CA . VAL A 1 102 ? 3.894 -5.235 7.500 1.00 67.38 102 VAL A CA 1
ATOM 819 C C . VAL A 1 102 ? 3.455 -3.781 7.279 1.00 67.38 102 VAL A C 1
ATOM 821 O O . VAL A 1 102 ? 3.629 -3.205 6.203 1.00 67.38 102 VAL A O 1
ATOM 824 N N . LEU A 1 103 ? 2.847 -3.188 8.305 1.00 72.06 103 LEU A N 1
ATOM 825 C CA . LEU A 1 103 ? 2.478 -1.775 8.379 1.00 72.06 103 LEU A CA 1
ATOM 826 C C . LEU A 1 103 ? 3.183 -1.111 9.564 1.00 72.06 103 LEU A C 1
ATOM 828 O O . LEU A 1 103 ? 3.608 -1.765 10.510 1.00 72.06 103 LEU A O 1
ATOM 832 N N . LYS A 1 104 ? 3.294 0.218 9.541 1.00 75.50 104 LYS A N 1
ATOM 833 C CA . LYS A 1 104 ? 3.734 0.963 10.726 1.00 75.50 104 LYS A CA 1
ATOM 834 C C . LYS A 1 104 ? 2.565 1.097 11.701 1.00 75.50 104 LYS A C 1
ATOM 836 O O . LYS A 1 104 ? 1.458 1.438 11.282 1.00 75.50 104 LYS A O 1
ATOM 841 N N . LYS A 1 105 ? 2.828 0.938 13.003 1.00 80.69 105 LYS A N 1
ATOM 842 C CA . LYS A 1 105 ? 1.838 1.158 14.078 1.00 80.69 105 LYS A CA 1
ATOM 843 C C . LYS A 1 105 ? 1.121 2.507 13.940 1.00 80.69 105 LYS A C 1
ATOM 845 O O . LYS A 1 105 ? -0.104 2.556 13.990 1.00 80.69 105 LYS A O 1
ATOM 850 N N . CYS A 1 106 ? 1.865 3.578 13.655 1.00 78.88 106 CYS A N 1
ATOM 851 C CA . CYS A 1 106 ? 1.299 4.916 13.455 1.00 78.88 106 CYS A CA 1
ATOM 852 C C . CYS A 1 106 ? 0.269 4.965 12.316 1.00 78.88 106 CYS A C 1
ATOM 854 O O . CYS A 1 106 ? -0.733 5.662 12.422 1.00 78.88 106 CYS A O 1
ATOM 856 N N . THR A 1 107 ? 0.478 4.203 11.236 1.00 79.81 107 THR A N 1
ATOM 857 C CA . THR A 1 107 ? -0.475 4.134 10.119 1.00 79.81 107 THR A CA 1
ATOM 858 C C . THR A 1 107 ? -1.788 3.490 10.552 1.00 79.81 107 THR A C 1
ATOM 860 O O . THR A 1 107 ? -2.847 3.953 10.140 1.00 79.81 107 THR A O 1
ATOM 863 N N . ILE A 1 108 ? -1.738 2.457 11.393 1.00 84.75 108 ILE A N 1
ATOM 864 C CA . ILE A 1 108 ? -2.934 1.778 11.910 1.00 84.75 108 ILE A CA 1
ATOM 865 C C . ILE A 1 108 ? -3.716 2.721 12.831 1.00 84.75 108 ILE A C 1
ATOM 867 O O . ILE A 1 108 ? -4.913 2.916 12.630 1.00 84.75 108 ILE A O 1
ATOM 871 N N . LEU A 1 109 ? -3.025 3.378 13.769 1.00 84.12 109 LEU A N 1
ATOM 872 C CA . LEU A 1 109 ? -3.623 4.356 14.684 1.00 84.12 109 LEU A CA 1
ATOM 873 C C . LEU A 1 109 ? -4.287 5.523 13.945 1.00 84.12 109 LEU A C 1
ATOM 875 O O . LEU A 1 109 ? -5.429 5.863 14.243 1.00 84.12 109 LEU A O 1
ATOM 879 N N . LEU A 1 110 ? -3.613 6.084 12.937 1.00 82.31 110 LEU A N 1
ATOM 880 C CA . LEU A 1 110 ? -4.166 7.165 12.118 1.00 82.31 110 LEU A CA 1
ATOM 881 C C . LEU A 1 110 ? -5.444 6.731 11.383 1.00 82.31 110 LEU A C 1
ATOM 883 O O . LEU A 1 110 ? -6.381 7.513 11.252 1.00 82.31 110 LEU A O 1
ATOM 887 N N . ASN A 1 111 ? -5.501 5.479 10.911 1.00 84.88 111 ASN A N 1
ATOM 888 C CA . ASN A 1 111 ? -6.711 4.951 10.282 1.00 84.88 111 ASN A CA 1
ATOM 889 C C . ASN A 1 111 ? -7.841 4.783 11.303 1.00 84.88 111 ASN A C 1
ATOM 891 O O . ASN A 1 111 ? -8.953 5.200 11.006 1.00 84.88 111 ASN A O 1
ATOM 895 N N . LEU A 1 112 ? -7.564 4.245 12.496 1.00 84.88 112 LEU A N 1
ATOM 896 C CA . LEU A 1 112 ? -8.556 4.070 13.567 1.00 84.88 112 LEU A CA 1
ATOM 897 C C . LEU A 1 112 ? -9.157 5.392 14.066 1.00 84.88 112 LEU A C 1
ATOM 899 O O . LEU A 1 112 ? -10.326 5.429 14.437 1.00 84.88 112 LEU A O 1
ATOM 903 N N . GLN A 1 113 ? -8.394 6.487 14.032 1.00 83.44 113 GLN A N 1
ATOM 904 C CA . GLN A 1 113 ? -8.891 7.827 14.371 1.00 83.44 113 GLN A CA 1
ATOM 905 C C . GLN A 1 113 ? -9.882 8.394 13.340 1.00 83.44 113 GLN A C 1
ATOM 907 O O . GLN A 1 113 ? -10.582 9.368 13.625 1.00 83.44 113 GLN A O 1
ATOM 912 N N . ASN A 1 114 ? -9.971 7.806 12.143 1.00 83.31 114 ASN A N 1
ATOM 913 C CA . ASN A 1 114 ? -10.887 8.269 11.112 1.00 83.31 114 ASN A CA 1
ATOM 914 C C . ASN A 1 114 ? -12.337 7.859 11.430 1.00 83.31 114 ASN A C 1
ATOM 916 O O . ASN A 1 114 ? -12.806 6.785 11.039 1.00 83.31 114 ASN A O 1
ATOM 920 N N . LYS A 1 115 ? -13.065 8.781 12.073 1.00 82.75 115 LYS A N 1
ATOM 921 C CA . LYS A 1 115 ? -14.473 8.625 12.480 1.00 82.75 115 LYS A CA 1
ATOM 922 C C . LYS A 1 115 ? -15.442 8.334 11.329 1.00 82.75 115 LYS A C 1
ATOM 924 O O . LYS A 1 115 ? -16.537 7.843 11.576 1.00 82.75 115 LYS A O 1
ATOM 929 N N . LYS A 1 116 ? -15.059 8.605 10.072 1.00 82.38 116 LYS A N 1
ATOM 930 C CA . LYS A 1 116 ? -15.880 8.260 8.895 1.00 82.38 116 LYS A CA 1
ATOM 931 C C . LYS A 1 116 ? -15.944 6.753 8.645 1.00 82.38 116 LYS A C 1
ATOM 933 O O . LYS A 1 116 ? -16.774 6.302 7.863 1.00 82.38 116 LYS A O 1
ATOM 938 N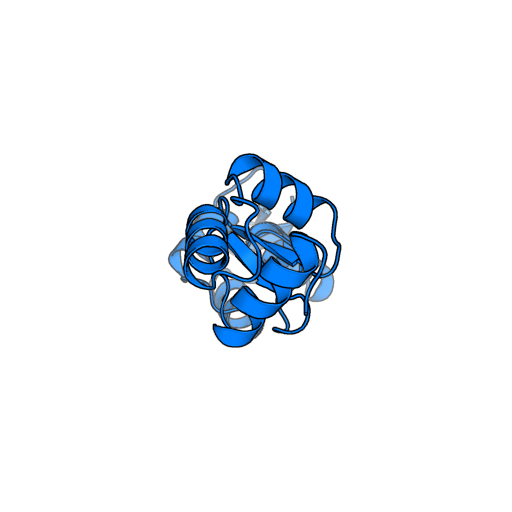 N . HIS A 1 117 ? -15.008 5.987 9.201 1.00 80.62 117 HIS A N 1
ATOM 939 C CA . HIS A 1 117 ? -14.819 4.573 8.866 1.00 80.62 117 HIS A CA 1
ATOM 940 C C . HIS A 1 117 ? -14.770 3.667 10.087 1.00 80.62 117 HIS A C 1
ATOM 942 O O . HIS A 1 117 ? -15.108 2.491 9.969 1.00 80.62 117 HIS A O 1
ATOM 948 N N . PHE A 1 118 ? -14.381 4.207 11.241 1.00 89.00 118 PHE A N 1
ATOM 949 C CA . PHE A 1 118 ? -14.345 3.476 12.498 1.00 89.00 118 PHE A CA 1
ATOM 950 C C . PHE A 1 118 ? -14.995 4.296 13.604 1.00 89.00 118 PHE A C 1
ATOM 952 O O . PHE A 1 118 ? -14.714 5.486 13.758 1.00 89.00 118 PHE A O 1
ATOM 959 N N . LYS A 1 119 ? -15.853 3.649 14.388 1.00 88.75 119 LYS A N 1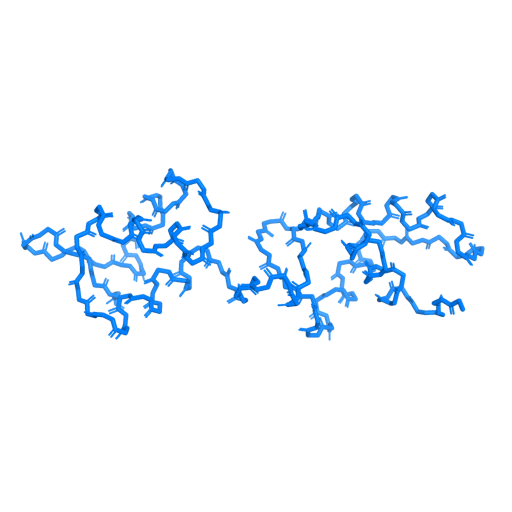
ATOM 960 C CA . LYS A 1 119 ? -16.465 4.217 15.588 1.00 88.75 119 LYS A CA 1
ATOM 961 C C . LYS A 1 119 ? -15.799 3.615 16.811 1.00 88.75 119 LYS A C 1
ATOM 963 O O . LYS A 1 119 ? -15.633 2.401 16.894 1.00 88.75 119 LYS A O 1
ATOM 968 N N . ARG A 1 120 ? -15.426 4.470 17.759 1.00 89.00 120 ARG A N 1
ATOM 969 C CA . ARG A 1 120 ? -14.979 4.040 19.082 1.00 89.00 120 ARG A CA 1
ATOM 970 C C . ARG A 1 120 ? -16.207 3.920 19.978 1.00 89.00 120 ARG A C 1
ATOM 972 O O . ARG A 1 120 ? -16.945 4.891 20.126 1.00 89.00 120 ARG A O 1
ATOM 979 N N . LEU A 1 121 ? -16.422 2.733 20.518 1.00 87.56 121 LEU A N 1
ATOM 980 C CA . LEU A 1 121 ? -17.480 2.424 21.466 1.00 87.56 121 LEU A CA 1
ATOM 981 C C . LEU A 1 121 ? -17.120 2.951 22.871 1.00 87.56 121 LEU A C 1
ATOM 983 O O . LEU A 1 121 ? -15.941 3.221 23.142 1.00 87.56 121 LEU A O 1
ATOM 987 N N . PRO A 1 122 ? -18.112 3.104 23.772 1.00 85.75 122 PRO A N 1
ATOM 988 C CA . PRO A 1 122 ? -17.886 3.581 25.140 1.00 85.75 122 PRO A CA 1
ATOM 989 C C . PRO A 1 122 ? -16.912 2.708 25.945 1.00 85.75 122 PRO A C 1
ATOM 991 O O . PRO A 1 122 ? -16.183 3.215 26.789 1.00 85.75 122 PRO A O 1
ATOM 994 N N . ASP A 1 123 ? -16.846 1.413 25.629 1.00 84.31 123 ASP A N 1
ATOM 995 C CA . ASP A 1 123 ? -15.941 0.423 26.229 1.00 84.31 123 ASP A CA 1
ATOM 996 C C . ASP A 1 123 ? -14.487 0.512 25.714 1.00 84.31 123 ASP A C 1
ATOM 998 O O . ASP A 1 123 ? -13.625 -0.280 26.093 1.00 84.31 123 ASP A O 1
ATOM 1002 N N . GLY A 1 124 ? -14.193 1.468 24.826 1.00 82.69 124 GLY A N 1
ATOM 1003 C CA . GLY A 1 124 ? -12.870 1.659 24.239 1.00 82.69 124 GLY A CA 1
ATOM 1004 C C . GLY A 1 124 ? -12.559 0.757 23.042 1.00 82.69 124 GLY A C 1
ATOM 1005 O O . GLY A 1 124 ? -11.473 0.894 22.468 1.00 82.69 124 GLY A O 1
ATOM 1006 N N . ARG A 1 125 ? -13.490 -0.110 22.623 1.00 88.88 125 ARG A N 1
ATOM 1007 C CA . ARG A 1 125 ? -13.351 -0.941 21.421 1.00 88.88 125 ARG A CA 1
ATOM 1008 C C . ARG A 1 125 ? -13.682 -0.152 20.161 1.00 88.88 125 ARG A C 1
ATOM 1010 O O . ARG A 1 125 ? -14.413 0.835 20.180 1.00 88.88 125 ARG A O 1
ATOM 1017 N N . TYR A 1 126 ? -13.129 -0.584 19.039 1.00 89.31 126 TYR A N 1
ATOM 1018 C CA . TYR A 1 126 ? -13.398 -0.022 17.724 1.00 89.31 126 TYR A CA 1
ATOM 1019 C C . TYR A 1 126 ? -14.339 -0.937 16.958 1.00 89.31 126 TYR A C 1
ATOM 1021 O O . TYR A 1 126 ? -14.140 -2.146 16.916 1.00 89.31 126 TYR A O 1
ATOM 1029 N N . HIS A 1 127 ? -15.338 -0.345 16.317 1.00 88.50 127 HIS A N 1
ATOM 1030 C CA . HIS A 1 127 ? -16.255 -1.003 15.400 1.00 88.50 127 HIS A CA 1
ATOM 1031 C C . HIS A 1 127 ? -16.197 -0.319 14.030 1.00 88.50 127 HIS A C 1
ATOM 1033 O O . HIS A 1 127 ? -15.776 0.836 13.916 1.00 88.50 127 HIS A O 1
ATOM 1039 N N . VAL A 1 128 ? -16.595 -1.027 12.973 1.00 87.75 128 VAL A N 1
ATOM 1040 C CA . VAL A 1 128 ? -16.729 -0.409 11.646 1.00 87.75 128 VAL A CA 1
ATOM 1041 C C . VAL A 1 128 ? -17.901 0.575 11.689 1.00 87.75 128 VAL A C 1
ATOM 1043 O O . VAL A 1 128 ? -18.939 0.256 12.259 1.00 87.75 128 VAL A O 1
ATOM 1046 N N . ALA A 1 129 ? -17.690 1.793 11.181 1.00 78.56 129 ALA A N 1
ATOM 1047 C CA . ALA A 1 129 ? -18.676 2.876 11.245 1.00 78.56 129 ALA A CA 1
ATOM 1048 C C . ALA A 1 129 ? -19.936 2.608 10.420 1.00 78.56 129 ALA A C 1
ATOM 1050 O O . ALA A 1 129 ? -19.807 1.987 9.340 1.00 78.56 129 ALA A O 1
#

Secondary structure (DSSP, 8-state):
---SHHHHHHHHHHHHTS-EEHHHHHHHHHHTT-SSPPPPHHHHHHHHHH-TTEEEEETTEEEEGGGT--SS-HHHHHHHHHHHH-SEEHHHHHHHHHHHS---HHHHHHHHT-TTTEEE-TTSEEEE-

Sequence (129 aa):
RPKTMRAKAYLVIRKHQKPMHFKKITESINKANFDKRVALPQTIHNELIKDPRFVLVGRGMYGLKEFGLMPGTAREVIARLLKTKGPLLSSEVINLTLQQRVLKKCTILLNLQNKKHFKRLPDGRYHVA

pLDDT: mean 84.08, std 8.03, range [54.31, 94.06]

Radius of gyration: 17.82 Å; chains: 1; bounding box: 36×22×54 Å

Foldseek 3Di:
DDPDLLSQLVVQQVVVLDKDALVVSQVVSVVVCPDPDRRDSVNSLVSLVPDPQWADADDRIIHGVVSLDDHDYLLVLLQVVCVVVPWAALVVSLVVSVVSDPDDSVRNVVSCPPCVFWDQDPVRTIHGD